Protein AF-X1JKP9-F1 (afdb_monomer)

Radius of gyration: 15.28 Å; Cα contacts (8 Å, |Δi|>4): 76; chains: 1; bounding box: 26×22×55 Å

Solvent-accessible surface area (backbone atoms only — not comparable to full-atom values): 4336 Å² total; per-residue (Å²): 130,85,63,83,59,57,68,50,62,34,63,46,77,56,88,97,42,78,28,70,25,65,42,64,44,71,59,54,84,81,83,72,57,57,95,81,34,83,52,71,69,52,52,52,57,52,50,54,47,50,74,71,63,39,48,44,77,46,72,43,88,76,80,89,65,98,121

Secondary structure (DSSP, 8-state):
---TTTTTTS-EEETTEEESSS-EE--------BTTB--HHHHHHHHHHHHTT-SEE----------

Mean predicted aligned error: 4.15 Å

pLDDT: mean 92.3, std 8.26, range [50.94, 98.5]

Sequence (67 aa):
MVTEFKYLFSPIDVGPMRLRNRIVSAPHTDCFAKDNMYDEREIYYQVEKAKGGAAMLCNGIQVVDPR

InterPro domains:
  IPR001155 NADH:flavin oxidoreductase/NADH oxidase, N-terminal [PF00724] (8-66)
  IPR013785 Aldolase-type TIM barrel [G3DSA:3.20.20.70] (1-67)

Structure (mmCIF, N/CA/C/O backbone):
data_AF-X1JKP9-F1
#
_entry.id   AF-X1JKP9-F1
#
loop_
_atom_site.group_PDB
_atom_site.id
_atom_site.type_symbol
_atom_site.label_atom_id
_atom_site.label_alt_id
_atom_site.label_comp_id
_atom_site.label_asym_id
_atom_site.label_entity_id
_atom_site.label_seq_id
_atom_site.pdbx_PDB_ins_code
_atom_site.Cartn_x
_atom_site.Cartn_y
_atom_site.Cartn_z
_atom_site.occupancy
_atom_site.B_iso_or_equiv
_atom_site.a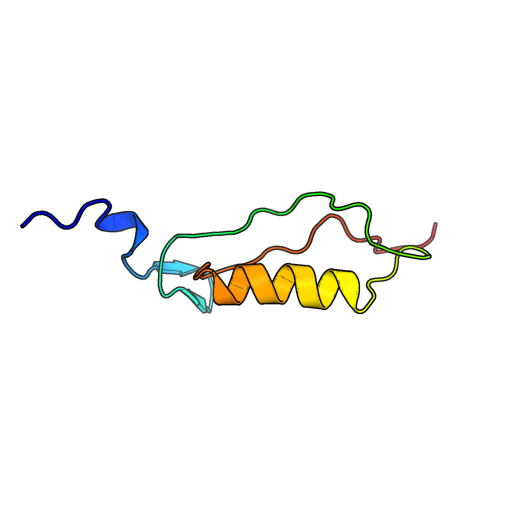uth_seq_id
_atom_site.auth_comp_id
_atom_site.auth_asym_id
_atom_site.auth_atom_id
_atom_site.pdbx_PDB_model_num
ATOM 1 N N . MET A 1 1 ? -10.318 7.357 29.005 1.00 50.94 1 MET A N 1
ATOM 2 C CA . MET A 1 1 ? -9.905 8.215 27.876 1.00 50.94 1 MET A CA 1
ATOM 3 C C . MET A 1 1 ? -10.650 7.736 26.646 1.00 50.94 1 MET A C 1
ATOM 5 O O . MET A 1 1 ? -10.608 6.542 26.376 1.00 50.94 1 MET A O 1
ATOM 9 N N . VAL A 1 2 ? -11.380 8.609 25.950 1.00 58.19 2 VAL A N 1
ATOM 10 C CA . VAL A 1 2 ? -11.864 8.277 24.603 1.00 58.19 2 VAL A CA 1
ATOM 11 C C . VAL A 1 2 ? -10.616 8.211 23.735 1.00 58.19 2 VAL A C 1
ATOM 13 O O . VAL A 1 2 ? -9.889 9.195 23.651 1.00 58.19 2 VAL A O 1
ATOM 16 N N . THR A 1 3 ? -10.304 7.042 23.183 1.00 72.56 3 THR A N 1
ATOM 17 C CA . THR A 1 3 ? -9.208 6.928 22.226 1.00 72.56 3 THR A CA 1
ATOM 18 C C . THR A 1 3 ? -9.617 7.724 20.993 1.00 72.56 3 THR A C 1
ATOM 20 O O . THR A 1 3 ? -10.615 7.395 20.339 1.00 72.56 3 THR A O 1
ATOM 23 N N . GLU A 1 4 ? -8.921 8.830 20.724 1.00 85.12 4 GLU A N 1
ATOM 24 C CA . GLU A 1 4 ? -9.152 9.604 19.507 1.00 85.12 4 GLU A CA 1
ATOM 25 C C . GLU A 1 4 ? -9.125 8.654 18.304 1.00 85.12 4 GLU A C 1
ATOM 27 O O . GLU A 1 4 ? -8.291 7.752 18.205 1.00 85.12 4 GLU A O 1
ATOM 32 N N . PHE A 1 5 ? -10.113 8.807 17.422 1.00 93.94 5 PHE A N 1
ATOM 33 C CA . PHE A 1 5 ? -10.272 7.980 16.226 1.00 93.94 5 PHE A CA 1
ATOM 34 C C . PHE A 1 5 ? -10.451 6.472 16.486 1.00 93.94 5 PHE A C 1
ATOM 36 O O . PHE A 1 5 ? -9.962 5.648 15.712 1.00 93.94 5 PHE A O 1
ATOM 43 N N . LYS A 1 6 ? -11.226 6.091 17.517 1.00 94.06 6 LYS A N 1
ATOM 44 C CA . LYS A 1 6 ? -11.616 4.692 17.815 1.00 94.06 6 LYS A CA 1
ATOM 45 C C . LYS A 1 6 ? -11.861 3.838 16.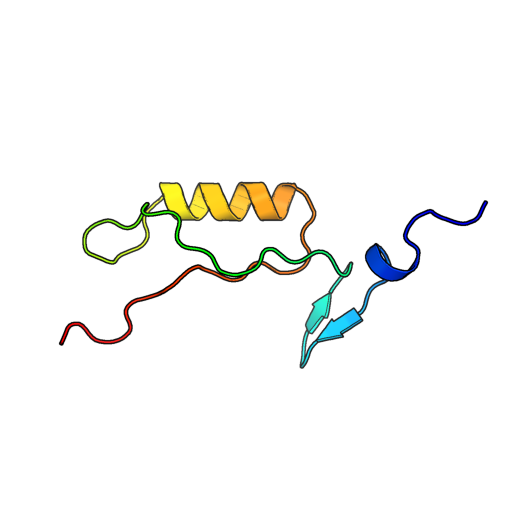567 1.00 94.06 6 LYS A C 1
ATOM 47 O O . LYS A 1 6 ? -11.366 2.719 16.482 1.00 94.06 6 LYS A O 1
ATOM 52 N N . TYR A 1 7 ? -12.639 4.341 15.607 1.00 96.06 7 TYR A N 1
ATOM 53 C CA . TYR A 1 7 ? -12.951 3.574 14.403 1.00 96.06 7 TYR A CA 1
ATOM 54 C C . TYR A 1 7 ? -11.769 3.460 13.445 1.00 96.06 7 TYR A C 1
ATOM 56 O O . TYR A 1 7 ? -11.553 2.373 12.918 1.00 96.06 7 TYR A O 1
ATOM 64 N N . LEU A 1 8 ? -10.979 4.521 13.269 1.00 96.62 8 LEU A N 1
ATOM 65 C CA . LEU A 1 8 ? -9.815 4.523 12.381 1.00 96.62 8 LEU A CA 1
ATOM 66 C C . LEU A 1 8 ? -8.804 3.439 12.773 1.00 96.62 8 LEU A C 1
ATOM 68 O O . LEU A 1 8 ? -8.301 2.729 11.908 1.00 96.62 8 LEU A O 1
ATOM 72 N N . PHE A 1 9 ? -8.558 3.269 14.072 1.00 96.44 9 PHE A N 1
ATOM 73 C CA . PHE A 1 9 ? -7.601 2.286 14.590 1.00 96.44 9 PHE A CA 1
ATOM 74 C C . PHE A 1 9 ? -8.222 0.928 14.943 1.00 96.44 9 PHE A C 1
ATOM 76 O O . PHE A 1 9 ? -7.506 0.012 15.337 1.00 96.44 9 PHE A O 1
ATOM 83 N N . SER A 1 10 ? -9.540 0.768 14.791 1.00 97.06 10 SER A N 1
ATOM 84 C CA . SER A 1 10 ? -10.194 -0.529 14.994 1.00 97.06 10 SER A CA 1
ATOM 85 C C . SER A 1 10 ? -10.018 -1.443 13.772 1.00 97.06 10 SER A C 1
ATOM 87 O O . SER A 1 10 ? -10.178 -0.971 12.641 1.00 97.06 10 SER A O 1
ATOM 89 N N . PRO A 1 11 ? -9.770 -2.750 13.961 1.00 97.81 11 PRO A N 1
ATOM 90 C CA . PRO A 1 11 ? -9.693 -3.690 12.849 1.00 97.81 11 PRO A CA 1
ATOM 91 C C . PRO A 1 11 ? -11.021 -3.834 12.081 1.00 97.81 11 PRO A C 1
ATOM 93 O O . PRO A 1 11 ? -12.100 -3.803 12.682 1.00 97.81 11 PRO A O 1
ATOM 96 N N . ILE A 1 12 ? -10.964 -4.083 10.768 1.00 98.44 12 ILE A N 1
ATOM 97 C CA . ILE A 1 12 ? -12.139 -4.329 9.900 1.00 98.44 12 ILE A CA 1
ATOM 98 C C . ILE A 1 12 ? -11.919 -5.533 8.964 1.00 98.44 12 ILE A C 1
ATOM 100 O O . ILE A 1 12 ? -10.787 -5.814 8.584 1.00 98.44 12 ILE A O 1
ATOM 104 N N . ASP A 1 13 ? -12.983 -6.277 8.654 1.00 98.50 13 ASP A N 1
ATOM 105 C CA . ASP A 1 13 ? -12.965 -7.328 7.627 1.00 98.50 13 ASP A CA 1
ATOM 106 C C . ASP A 1 13 ? -13.256 -6.720 6.252 1.00 98.50 13 ASP A C 1
ATOM 108 O O . ASP A 1 13 ? -14.215 -5.963 6.093 1.00 98.50 13 ASP A O 1
ATOM 112 N N . VAL A 1 14 ? -12.423 -7.041 5.263 1.00 97.50 14 VAL A N 1
ATOM 113 C CA . VAL A 1 14 ? -12.565 -6.608 3.868 1.00 97.50 14 VAL A CA 1
ATOM 114 C C . VAL A 1 14 ? -12.395 -7.831 2.973 1.00 97.50 14 VAL A C 1
ATOM 116 O O . VAL A 1 14 ? -11.282 -8.311 2.757 1.00 97.50 14 VAL A O 1
ATOM 119 N N . GLY A 1 15 ? -13.513 -8.364 2.474 1.00 96.38 15 GLY A N 1
ATOM 120 C CA . GLY A 1 15 ? -13.516 -9.637 1.752 1.00 96.38 15 GLY A CA 1
ATOM 121 C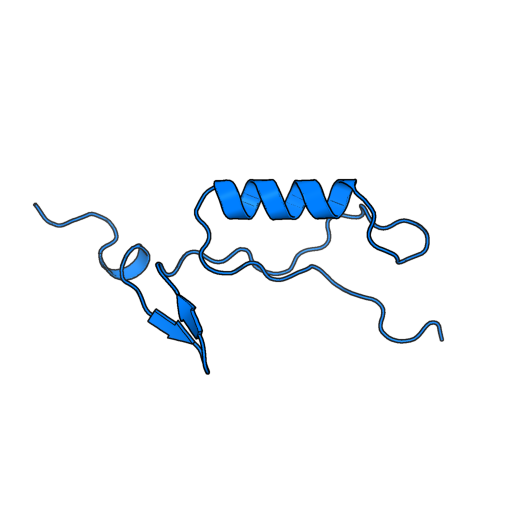 C . GLY A 1 15 ? -12.879 -10.750 2.603 1.00 96.38 15 GLY A C 1
ATOM 122 O O . GLY A 1 15 ? -13.284 -10.923 3.751 1.00 96.38 15 GLY A O 1
ATOM 123 N N . PRO A 1 16 ? -11.878 -11.490 2.088 1.00 97.19 16 PRO A N 1
ATOM 124 C CA . PRO A 1 16 ? -11.196 -12.544 2.842 1.00 97.19 16 PRO A CA 1
ATOM 125 C C . PRO A 1 16 ? -10.103 -12.032 3.804 1.00 97.19 16 PRO A C 1
ATOM 127 O O . PRO A 1 16 ? -9.439 -12.843 4.446 1.00 97.19 16 PRO A O 1
ATOM 130 N N . MET A 1 17 ? -9.858 -10.718 3.892 1.00 97.19 17 MET A N 1
ATOM 131 C CA . MET A 1 17 ? -8.749 -10.142 4.665 1.00 97.19 17 MET A CA 1
ATOM 132 C C . MET A 1 17 ? -9.223 -9.441 5.943 1.00 97.19 17 MET A C 1
ATOM 134 O O . MET A 1 17 ? -10.180 -8.669 5.926 1.00 97.19 17 MET A O 1
ATOM 138 N N . ARG A 1 18 ? -8.475 -9.623 7.039 1.00 98.06 18 ARG A N 1
ATOM 139 C CA . ARG A 1 18 ? -8.633 -8.875 8.296 1.00 98.06 18 ARG A CA 1
ATOM 140 C C . ARG A 1 18 ? -7.618 -7.732 8.353 1.00 98.06 18 ARG A C 1
ATOM 142 O O . ARG A 1 18 ? -6.431 -7.966 8.573 1.00 98.06 18 ARG A O 1
ATOM 149 N N . LEU A 1 19 ? -8.064 -6.489 8.185 1.00 98.44 19 LEU A N 1
ATOM 150 C CA . LEU A 1 19 ? -7.200 -5.309 8.271 1.00 98.44 19 LEU A CA 1
ATOM 151 C C . LEU A 1 19 ? -7.022 -4.871 9.729 1.00 98.44 19 LEU A C 1
ATOM 153 O O . LEU A 1 19 ? -7.999 -4.739 10.464 1.00 98.44 19 LEU A O 1
ATOM 157 N N . ARG A 1 20 ? -5.777 -4.599 10.145 1.00 97.75 20 ARG A N 1
ATOM 158 C CA . ARG A 1 20 ? -5.435 -4.199 11.528 1.00 97.75 20 ARG A CA 1
ATOM 159 C C . ARG A 1 20 ? -5.944 -2.807 11.927 1.00 97.75 20 ARG A C 1
ATOM 161 O O . ARG A 1 20 ? -6.054 -2.518 13.111 1.00 97.75 20 ARG A O 1
ATOM 168 N N . ASN A 1 21 ? -6.218 -1.952 10.946 1.00 97.94 21 ASN A N 1
ATOM 169 C CA . ASN A 1 21 ? -6.789 -0.615 11.091 1.00 97.94 21 ASN A CA 1
ATOM 170 C C . ASN A 1 21 ? -7.502 -0.231 9.779 1.00 97.94 21 ASN A C 1
ATOM 172 O O . ASN A 1 21 ? -7.475 -0.990 8.810 1.00 97.94 21 ASN A O 1
ATOM 176 N N . ARG A 1 22 ? -8.148 0.936 9.745 1.00 97.94 22 ARG A N 1
ATOM 177 C CA . ARG A 1 22 ? -8.902 1.443 8.585 1.00 97.94 22 ARG A CA 1
ATOM 178 C C . ARG A 1 22 ? -8.131 2.504 7.794 1.00 97.94 22 ARG A C 1
ATOM 180 O O . ARG A 1 22 ? -8.743 3.347 7.145 1.00 97.94 22 ARG A O 1
ATOM 187 N N . ILE A 1 23 ? -6.800 2.494 7.878 1.00 97.94 23 ILE A N 1
ATOM 18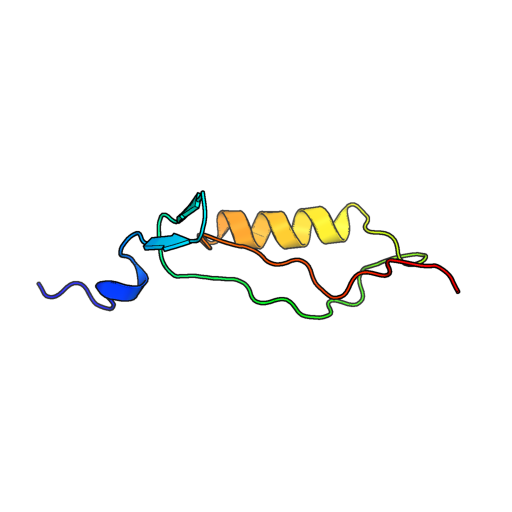8 C CA . ILE A 1 23 ? -5.923 3.416 7.151 1.00 97.94 23 ILE A CA 1
ATOM 189 C C . ILE A 1 23 ? -5.518 2.746 5.839 1.00 97.94 23 ILE A C 1
ATOM 191 O O . ILE A 1 23 ? -4.912 1.671 5.839 1.00 97.94 23 ILE A O 1
ATOM 195 N N . VAL A 1 24 ? -5.854 3.390 4.724 1.00 97.44 24 VAL A N 1
ATOM 196 C CA . VAL A 1 24 ? -5.650 2.868 3.369 1.00 97.44 24 VAL A CA 1
ATOM 197 C C . VAL A 1 24 ? -4.881 3.892 2.545 1.00 97.44 24 VAL A C 1
ATOM 199 O O . VAL A 1 24 ? -5.224 5.073 2.560 1.00 97.44 24 VAL A O 1
ATOM 202 N N . SER A 1 25 ? -3.874 3.442 1.794 1.00 96.75 25 SER A N 1
ATOM 203 C CA . SER A 1 25 ? -3.311 4.242 0.704 1.00 96.75 25 SER A CA 1
ATOM 204 C C . SER A 1 25 ? -4.098 3.959 -0.571 1.00 96.75 25 SER A C 1
ATOM 206 O O . SER A 1 25 ? -4.027 2.859 -1.119 1.00 96.75 25 SER A O 1
ATOM 208 N N . ALA A 1 26 ? -4.891 4.943 -0.993 1.00 94.69 26 ALA A N 1
ATOM 209 C CA . ALA A 1 26 ? -5.677 4.878 -2.219 1.00 94.69 26 ALA A CA 1
ATOM 210 C C . ALA A 1 26 ? -4.764 4.866 -3.462 1.00 94.69 26 ALA A C 1
ATOM 212 O O . ALA A 1 26 ? -3.670 5.443 -3.411 1.00 94.69 26 ALA A O 1
ATOM 213 N N . PRO A 1 27 ? -5.205 4.255 -4.578 1.00 94.31 27 PRO A N 1
ATOM 214 C CA . PRO A 1 27 ? -4.432 4.247 -5.813 1.00 94.31 27 PRO A CA 1
ATOM 215 C C . PRO A 1 27 ? -4.244 5.680 -6.328 1.00 94.31 27 PRO A C 1
ATOM 217 O O . PRO A 1 27 ? -5.186 6.473 -6.348 1.00 94.31 27 PRO A O 1
ATOM 220 N N . HIS A 1 28 ? -3.027 6.019 -6.738 1.00 90.81 28 HIS A N 1
ATOM 221 C CA . HIS A 1 28 ? -2.688 7.302 -7.353 1.00 90.81 28 HIS A CA 1
ATOM 222 C C . HIS A 1 28 ? -1.479 7.124 -8.272 1.00 90.81 28 HIS A C 1
ATOM 224 O O . HIS A 1 28 ? -0.700 6.190 -8.099 1.00 90.81 28 HIS A O 1
ATOM 230 N N . THR A 1 29 ? -1.344 8.000 -9.263 1.00 88.81 29 THR A N 1
ATOM 231 C CA . THR A 1 29 ? -0.227 7.964 -10.212 1.00 88.81 29 THR A CA 1
ATOM 232 C C . THR A 1 29 ? 1.005 8.631 -9.604 1.00 88.81 29 THR A C 1
ATOM 234 O O . THR A 1 29 ? 0.956 9.806 -9.244 1.00 88.81 29 THR A O 1
ATOM 237 N N . ASP A 1 30 ? 2.104 7.888 -9.510 1.00 89.56 30 ASP A N 1
ATOM 238 C CA . ASP A 1 30 ? 3.426 8.341 -9.039 1.00 89.56 30 ASP A CA 1
ATOM 239 C C . ASP A 1 30 ? 4.379 8.759 -10.178 1.00 89.56 30 ASP A C 1
ATOM 241 O O . ASP A 1 30 ? 5.342 9.489 -9.939 1.00 89.56 30 ASP A O 1
ATOM 245 N N . CYS A 1 31 ? 4.100 8.331 -11.415 1.00 89.81 31 CYS A N 1
ATOM 246 C CA . CYS A 1 31 ? 4.965 8.497 -12.588 1.00 89.81 31 CYS A CA 1
ATOM 247 C C . CYS A 1 31 ? 6.374 7.891 -12.410 1.00 89.81 31 CYS A C 1
ATOM 249 O O . CYS A 1 31 ? 7.344 8.416 -12.961 1.00 89.81 31 CYS A O 1
ATOM 251 N N . PHE A 1 32 ? 6.510 6.808 -11.637 1.00 91.31 32 PHE A N 1
ATOM 252 C CA . PHE A 1 32 ? 7.794 6.130 -11.412 1.00 91.31 32 PHE A CA 1
ATOM 253 C C . PHE A 1 32 ? 8.069 4.993 -12.395 1.00 91.31 32 PHE A C 1
ATOM 255 O O . PHE A 1 32 ? 9.230 4.646 -12.594 1.00 91.31 32 PHE A O 1
ATOM 262 N N . ALA A 1 33 ? 7.032 4.438 -13.024 1.00 88.94 33 ALA A N 1
ATOM 263 C CA . ALA A 1 33 ? 7.179 3.332 -13.961 1.00 88.94 33 ALA A CA 1
ATOM 264 C C . ALA A 1 33 ? 8.098 3.683 -15.146 1.00 88.94 33 ALA A C 1
ATOM 266 O O . ALA A 1 33 ? 7.992 4.755 -15.748 1.00 88.94 33 ALA A O 1
ATOM 267 N N . LYS A 1 34 ? 8.954 2.731 -15.524 1.00 89.50 34 LYS A N 1
ATOM 268 C C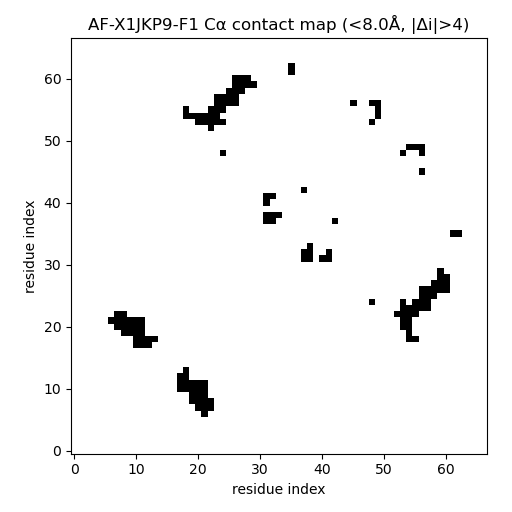A . LYS A 1 34 ? 9.795 2.791 -16.723 1.00 89.50 34 LYS A CA 1
ATOM 269 C C . LYS A 1 34 ? 9.313 1.731 -17.704 1.00 89.50 34 LYS A C 1
ATOM 271 O O . LYS A 1 34 ? 9.114 0.587 -17.314 1.00 89.50 34 LYS A O 1
ATOM 276 N N . ASP A 1 35 ? 9.090 2.115 -18.959 1.00 89.56 35 ASP A N 1
ATOM 277 C CA . ASP A 1 35 ? 8.543 1.220 -19.991 1.00 89.56 35 ASP A CA 1
ATOM 278 C C . ASP A 1 35 ? 7.217 0.551 -19.560 1.00 89.56 35 ASP A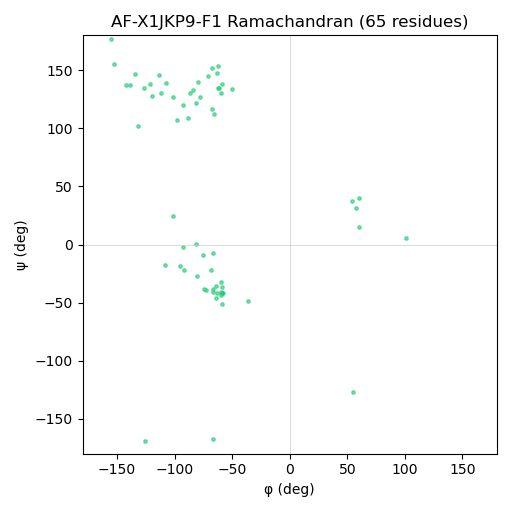 C 1
ATOM 280 O O . ASP A 1 35 ? 6.966 -0.616 -19.847 1.00 89.56 35 ASP A O 1
ATOM 284 N N . ASN A 1 36 ? 6.368 1.299 -18.838 1.00 87.44 36 ASN A N 1
ATOM 285 C CA . ASN A 1 36 ? 5.117 0.833 -18.214 1.00 87.44 36 ASN A CA 1
ATOM 286 C C . ASN A 1 36 ? 5.280 -0.294 -17.174 1.00 87.44 36 ASN A C 1
ATOM 288 O O . ASN A 1 36 ? 4.292 -0.910 -16.780 1.00 87.44 36 ASN A O 1
ATOM 292 N N . MET A 1 37 ? 6.503 -0.534 -16.697 1.00 88.50 37 MET A N 1
ATOM 293 C CA . MET A 1 37 ? 6.825 -1.553 -15.702 1.00 88.50 37 MET A CA 1
ATOM 294 C C . MET A 1 37 ? 7.285 -0.918 -14.388 1.00 88.50 37 MET A C 1
ATOM 296 O O . MET A 1 37 ? 7.941 0.127 -14.367 1.00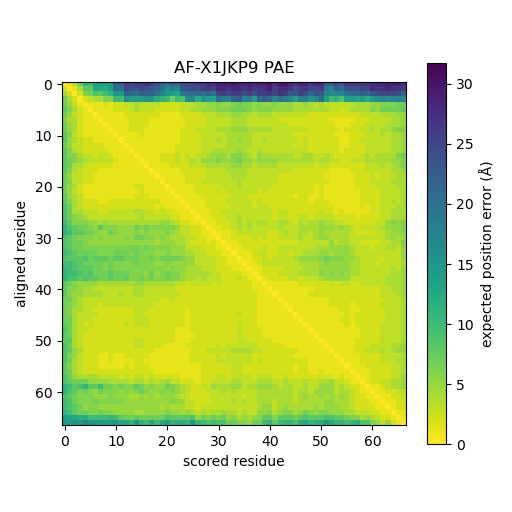 88.50 37 MET A O 1
ATOM 300 N N . TYR A 1 38 ? 6.947 -1.574 -13.280 1.00 89.31 38 TYR A N 1
ATOM 301 C CA . TYR A 1 38 ? 7.478 -1.236 -11.963 1.00 89.31 38 TYR A CA 1
ATOM 302 C C . TYR A 1 38 ? 8.952 -1.620 -11.841 1.00 89.31 38 TYR A C 1
ATOM 304 O O . TYR A 1 38 ? 9.385 -2.653 -12.354 1.00 89.31 38 TYR A O 1
ATOM 312 N N . ASP A 1 39 ? 9.699 -0.797 -11.113 1.00 90.94 39 ASP A N 1
ATOM 313 C CA . ASP A 1 39 ? 11.094 -1.025 -10.756 1.00 90.94 39 ASP A CA 1
ATOM 314 C C . ASP A 1 39 ? 11.289 -0.940 -9.229 1.00 90.94 39 ASP A C 1
ATOM 316 O O . ASP A 1 39 ? 10.331 -0.915 -8.448 1.00 90.94 39 ASP A O 1
ATOM 320 N N . GLU A 1 40 ? 12.545 -0.906 -8.777 1.00 94.88 40 GLU A N 1
ATOM 321 C CA . GLU A 1 40 ? 12.870 -0.818 -7.351 1.00 94.88 40 GLU A CA 1
ATOM 322 C C . GLU A 1 40 ? 12.299 0.433 -6.673 1.00 94.88 40 GLU A C 1
ATOM 324 O O . GLU A 1 40 ? 11.938 0.380 -5.496 1.00 94.88 40 GLU A O 1
ATOM 329 N N . ARG A 1 41 ? 12.183 1.557 -7.392 1.00 94.06 41 ARG A N 1
ATOM 330 C CA . ARG A 1 41 ? 11.688 2.814 -6.822 1.00 94.06 41 ARG A CA 1
ATOM 331 C C . ARG A 1 41 ? 10.245 2.665 -6.362 1.00 94.06 41 ARG A C 1
ATOM 333 O O . ARG A 1 41 ? 9.907 3.129 -5.272 1.00 94.06 41 ARG A O 1
ATOM 340 N N . GLU A 1 42 ? 9.424 1.991 -7.159 1.00 93.25 42 GLU A N 1
ATOM 341 C CA . GLU A 1 42 ? 8.031 1.726 -6.812 1.00 93.25 42 GLU A CA 1
ATOM 342 C C . GLU A 1 42 ? 7.921 0.779 -5.612 1.00 93.25 42 GLU A C 1
ATOM 344 O O . GLU A 1 42 ? 7.144 1.021 -4.686 1.00 93.25 42 GLU A O 1
ATOM 349 N N . ILE A 1 43 ? 8.766 -0.256 -5.557 1.00 93.25 43 ILE A N 1
ATOM 350 C CA . ILE A 1 43 ? 8.818 -1.171 -4.408 1.00 93.25 43 ILE A CA 1
ATOM 351 C C . ILE A 1 43 ? 9.141 -0.394 -3.129 1.00 93.25 43 ILE A C 1
ATOM 353 O O . ILE A 1 43 ? 8.403 -0.502 -2.146 1.00 93.25 43 ILE A O 1
ATOM 357 N N . TYR A 1 44 ? 10.194 0.430 -3.131 1.00 96.06 44 TYR A N 1
ATOM 358 C CA . TYR A 1 44 ? 10.542 1.248 -1.967 1.00 96.06 44 TYR A CA 1
ATOM 359 C C . TYR A 1 44 ? 9.410 2.206 -1.591 1.00 96.06 44 TYR A C 1
ATOM 361 O O . TYR A 1 44 ? 9.070 2.333 -0.413 1.00 96.06 44 TYR A O 1
ATOM 369 N N . TYR A 1 45 ? 8.763 2.819 -2.583 1.00 94.75 45 TYR A N 1
ATOM 370 C CA . TYR A 1 45 ? 7.633 3.713 -2.371 1.00 94.75 45 TYR A CA 1
ATOM 371 C C . TYR A 1 45 ? 6.458 3.030 -1.652 1.00 94.75 45 TYR A C 1
ATOM 373 O O . TYR A 1 45 ? 5.835 3.623 -0.762 1.00 94.75 45 TYR A O 1
ATOM 381 N N . GLN A 1 46 ? 6.134 1.785 -2.004 1.00 94.75 46 GLN A N 1
ATOM 382 C CA . GLN A 1 46 ? 5.082 1.016 -1.334 1.00 94.75 46 GLN A CA 1
ATOM 383 C C . GLN A 1 46 ? 5.528 0.510 0.048 1.00 94.75 46 GLN A C 1
ATOM 385 O O . GLN A 1 46 ? 4.754 0.568 1.008 1.00 94.75 46 GLN A O 1
ATOM 390 N N . VAL A 1 47 ? 6.790 0.093 0.191 1.00 96.38 47 VAL A N 1
ATOM 391 C CA . VAL A 1 47 ? 7.368 -0.359 1.469 1.00 96.38 47 VAL A CA 1
ATOM 392 C C . VAL A 1 47 ? 7.325 0.739 2.530 1.00 96.38 47 VAL A C 1
ATOM 394 O O . VAL A 1 47 ? 6.927 0.468 3.664 1.00 96.38 47 VAL A O 1
ATOM 397 N N . GLU A 1 48 ? 7.668 1.982 2.189 1.00 97.19 48 GLU A N 1
ATOM 398 C CA . GLU A 1 48 ? 7.613 3.091 3.150 1.00 97.19 48 GLU A CA 1
ATOM 399 C C . GLU A 1 48 ? 6.177 3.376 3.625 1.00 97.19 48 GLU A C 1
ATOM 401 O O . GLU A 1 48 ? 5.948 3.614 4.813 1.00 97.19 48 GLU A O 1
ATOM 406 N N . LYS A 1 49 ? 5.172 3.233 2.749 1.00 95.81 49 LYS A N 1
ATOM 407 C CA . LYS A 1 49 ? 3.758 3.338 3.150 1.00 95.81 49 LYS A CA 1
ATOM 408 C C . LYS A 1 49 ? 3.322 2.201 4.075 1.00 95.81 49 LYS A C 1
ATOM 410 O O . LYS A 1 49 ? 2.572 2.435 5.027 1.00 95.81 49 LYS A O 1
ATOM 415 N N . ALA A 1 50 ? 3.805 0.982 3.832 1.00 97.00 50 ALA A N 1
ATOM 416 C CA . ALA A 1 50 ? 3.547 -0.157 4.711 1.00 97.00 50 ALA A CA 1
ATOM 417 C C . ALA A 1 50 ? 4.161 0.065 6.105 1.00 97.00 50 ALA A C 1
ATOM 419 O O . ALA A 1 50 ? 3.470 -0.113 7.113 1.00 97.00 50 ALA A O 1
ATOM 420 N N . LYS A 1 51 ? 5.423 0.522 6.163 1.00 98.00 51 LYS A N 1
ATOM 421 C CA . LYS A 1 51 ? 6.119 0.893 7.410 1.00 98.00 51 LYS A CA 1
ATOM 422 C C . LYS A 1 51 ? 5.389 2.006 8.167 1.00 98.00 51 LYS A C 1
ATOM 424 O O . LYS A 1 51 ? 5.311 1.951 9.390 1.00 98.00 51 LYS A O 1
ATOM 429 N N . GLY A 1 52 ? 4.792 2.958 7.447 1.00 97.25 52 GLY A N 1
ATOM 430 C CA . GLY A 1 52 ? 3.978 4.044 8.005 1.00 97.25 52 GLY A CA 1
ATOM 431 C C . GLY A 1 52 ? 2.664 3.606 8.665 1.00 97.25 52 GLY A C 1
ATOM 432 O O . GLY A 1 52 ? 1.990 4.421 9.289 1.00 97.25 52 GLY A O 1
ATOM 433 N N . GLY A 1 53 ? 2.286 2.329 8.569 1.00 97.44 53 GLY A N 1
ATOM 434 C CA . GLY A 1 53 ? 1.180 1.780 9.349 1.00 97.44 53 GLY A CA 1
ATOM 435 C C . GLY A 1 53 ? -0.146 1.625 8.602 1.00 97.44 53 GLY A C 1
ATOM 436 O O . GLY A 1 53 ? -1.112 1.180 9.228 1.00 97.44 53 GLY A O 1
ATOM 437 N N . ALA A 1 54 ? -0.201 1.883 7.291 1.00 97.88 54 ALA A N 1
ATOM 438 C CA . ALA A 1 54 ? -1.379 1.586 6.474 1.00 97.88 54 ALA A CA 1
ATOM 439 C C . ALA A 1 54 ? -1.686 0.077 6.471 1.00 97.88 54 ALA A C 1
ATOM 441 O O . ALA A 1 54 ? -0.784 -0.759 6.335 1.00 97.88 54 ALA A O 1
ATOM 442 N N . ALA A 1 55 ? -2.956 -0.287 6.652 1.00 97.88 55 ALA A N 1
ATOM 443 C CA . ALA A 1 55 ? -3.379 -1.685 6.636 1.00 97.88 55 ALA A CA 1
ATOM 444 C C . ALA A 1 55 ? -3.551 -2.243 5.223 1.00 97.88 55 ALA A C 1
ATOM 446 O O . ALA A 1 55 ? -3.384 -3.444 5.033 1.00 97.88 55 ALA A O 1
ATOM 447 N N . MET A 1 56 ? -3.855 -1.379 4.256 1.00 97.81 56 MET A N 1
ATOM 448 C CA . MET A 1 56 ? -4.014 -1.737 2.852 1.00 97.81 56 MET A CA 1
ATOM 449 C C . MET A 1 56 ? -3.360 -0.677 1.965 1.00 97.81 56 MET A C 1
ATOM 451 O O . MET A 1 56 ? -3.502 0.524 2.207 1.00 97.81 56 MET A O 1
ATOM 455 N N . LEU A 1 57 ? -2.650 -1.139 0.940 1.00 96.88 57 LEU A N 1
ATOM 456 C CA . LEU A 1 57 ? -2.049 -0.316 -0.102 1.00 96.88 57 LEU A CA 1
ATOM 457 C C . LEU A 1 57 ? -2.648 -0.749 -1.436 1.00 96.88 57 LEU A C 1
ATOM 459 O O . LEU A 1 57 ? -2.634 -1.938 -1.751 1.00 96.88 57 LEU A O 1
ATOM 463 N N . CYS A 1 58 ? -3.165 0.200 -2.205 1.00 94.75 58 CYS A N 1
ATOM 464 C CA . CYS A 1 58 ? -3.553 -0.034 -3.586 1.00 94.75 58 CYS A CA 1
ATOM 465 C C . CYS A 1 58 ? -2.456 0.520 -4.491 1.00 94.75 58 CYS A C 1
ATOM 467 O O . CYS A 1 58 ? -2.064 1.681 -4.357 1.00 94.75 58 CYS A O 1
ATOM 469 N N . ASN A 1 59 ? -1.962 -0.315 -5.402 1.00 90.62 59 ASN A N 1
ATOM 470 C CA . ASN A 1 59 ? -1.068 0.135 -6.458 1.00 90.62 59 ASN A CA 1
ATOM 471 C C . ASN A 1 59 ? -1.778 1.156 -7.361 1.00 90.62 59 ASN A C 1
ATOM 473 O O . ASN A 1 59 ? -3.007 1.183 -7.441 1.00 90.62 59 ASN A O 1
ATOM 477 N N . GLY A 1 60 ? -0.999 2.030 -7.997 1.00 88.12 60 GLY A N 1
ATOM 478 C CA . GLY A 1 60 ? -1.515 3.029 -8.930 1.00 88.12 60 GLY A CA 1
ATOM 479 C C . GLY A 1 60 ? -2.112 2.411 -10.200 1.00 88.12 60 GLY A C 1
ATOM 480 O O . GLY A 1 60 ? -2.332 1.205 -10.301 1.00 88.12 60 GLY A O 1
ATOM 481 N N . ILE A 1 61 ? -2.363 3.250 -11.205 1.00 89.06 61 ILE A N 1
ATOM 482 C CA . ILE A 1 61 ? -2.830 2.791 -12.521 1.00 89.06 61 ILE A CA 1
ATOM 483 C C . ILE A 1 61 ? -1.791 1.834 -13.118 1.00 89.06 61 ILE A C 1
ATOM 485 O O . ILE A 1 61 ? -0.605 2.157 -13.150 1.00 89.06 61 ILE A O 1
ATOM 489 N N . GLN A 1 62 ? -2.233 0.667 -13.591 1.00 88.50 62 GLN A N 1
ATOM 490 C CA . GLN A 1 62 ? -1.389 -0.339 -14.238 1.00 88.50 62 GLN A CA 1
ATOM 491 C C . GLN A 1 62 ? -1.885 -0.629 -15.649 1.00 88.50 62 GLN A C 1
ATOM 493 O O . GLN A 1 62 ? -3.089 -0.755 -15.880 1.00 88.50 62 GLN A O 1
ATOM 498 N N . VAL A 1 63 ? -0.944 -0.747 -16.583 1.00 89.19 63 VAL A N 1
ATOM 499 C CA . VAL A 1 63 ? -1.225 -1.151 -17.961 1.00 89.19 63 VAL A CA 1
ATOM 500 C C . VAL A 1 63 ? -1.426 -2.664 -17.985 1.00 89.19 63 VAL A C 1
ATOM 502 O O . VAL A 1 63 ? -0.586 -3.411 -17.490 1.00 89.19 63 VAL A O 1
ATOM 505 N N . VAL A 1 64 ? -2.552 -3.115 -18.539 1.00 91.19 64 VAL A N 1
ATOM 506 C CA . VAL A 1 64 ? -2.914 -4.545 -18.612 1.00 91.19 64 VAL A CA 1
ATOM 507 C C . VAL A 1 64 ? -2.822 -5.123 -20.026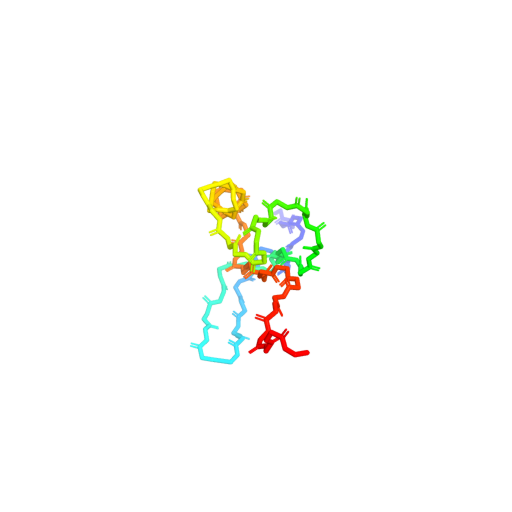 1.00 91.19 64 VAL A C 1
ATOM 509 O O . VAL A 1 64 ? -2.761 -6.339 -20.179 1.00 91.19 64 VAL A O 1
ATOM 512 N N . ASP A 1 65 ? -2.791 -4.269 -21.049 1.00 89.75 65 ASP A N 1
ATOM 513 C CA . ASP A 1 65 ? -2.594 -4.636 -22.453 1.00 89.75 65 ASP A CA 1
ATOM 514 C C . ASP A 1 65 ? -1.721 -3.552 -23.118 1.00 89.75 65 ASP A C 1
ATOM 516 O O . ASP A 1 65 ? -1.913 -2.369 -22.828 1.00 89.75 65 ASP A O 1
ATOM 520 N N . PRO A 1 66 ? -0.727 -3.926 -23.944 1.00 83.06 66 PRO A N 1
ATOM 521 C CA . PRO A 1 66 ? 0.137 -2.971 -24.638 1.00 83.06 66 PRO A CA 1
ATOM 522 C C . PRO A 1 66 ? -0.518 -2.252 -25.834 1.00 83.06 66 PRO A C 1
ATOM 524 O O . PRO A 1 66 ? 0.128 -1.374 -26.406 1.00 83.06 66 PRO A O 1
ATOM 527 N N . ARG A 1 67 ? -1.718 -2.660 -26.267 1.00 79.88 67 ARG A N 1
ATOM 528 C CA . ARG A 1 67 ? -2.444 -2.089 -27.413 1.00 79.88 67 ARG A CA 1
ATOM 529 C C . ARG A 1 67 ? -3.237 -0.839 -27.052 1.00 79.88 67 ARG A C 1
ATOM 531 O O . ARG A 1 67 ? -3.872 -0.816 -25.975 1.00 79.88 67 ARG A O 1
#

O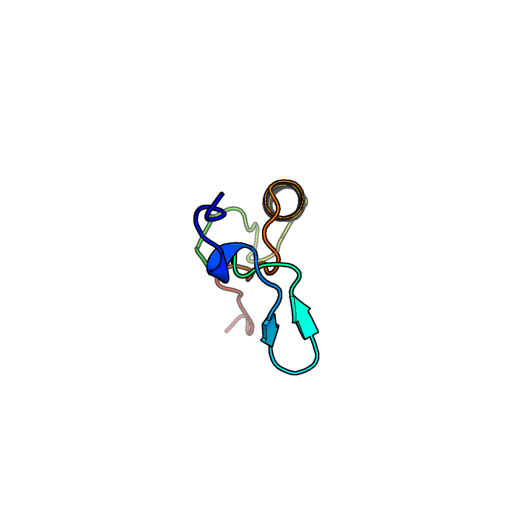rganism: NCBI:txid412755

Foldseek 3Di:
DPDPPPQQQPWDDDPPDIFRGNAEADADDPVQDDPQDDDVVVVVVVVVVVVVPGRYYDYHDHDPDPD

Nearest PDB structures (foldseek):
  2h8z-assembly1_A  TM=9.418E-01  e=7.994E-03  Pseudomonas putida
  5ocs-assembly1_D  TM=9.137E-01  e=8.550E-03  Cupriavidus metallidurans
  7qfx-assembly1_B  TM=8.766E-01  e=4.008E-02  Aspergillus niger
  7blf-assembly2_B-2  TM=8.436E-01  e=1.436E-01  Botrytis cinerea B05.10
  7blf-assembly1_A-2  TM=8.477E-01  e=1.536E-01  Botrytis cinerea B05.10